Protein AF-A0A914WGK7-F1 (afdb_monomer_lite)

pLDDT: mean 74.09, std 22.01, range [23.06, 94.81]

Secondary structure (DSSP, 8-state):
--SS-S-TTS------S-S--------S-HHHHHHHHHTTS-------BGGGTBSHHHHHHHHHHHSPPGGG---TTGGGTTTS-EEEEEEEEEETTEEEEEEEEE---

Foldseek 3Di:
DDPPPPDPPQDDDDDDDDDDDPPQDDDPDLQVLQVCLLVVVDHDDFDADVVVPGRPVVVVVNCVSHPDDLVSDDDPVVVVQPQHWDKDFDDWDDDPVDIDTDIGTDDDD

InterPro domains:
  IPR027417 P-loop containing nucleoside triphosphate hydrolase [G3DSA:3.40.50.300] (28-66)
  IPR027417 P-loop containing nucleoside triphosphate hydrolase [G3DSA:3.40.50.300] (67-96)
  IPR027417 P-loop containing nucleoside triphosphate hydrolase [SSF52540] (30-69)

Organism: NCBI:txid2011161

Sequence (109 aa):
MNITDFYLTDFTDFTATTLNVTITFHFTSDRLLRRTTLAQMGMPVCCGTALRNCGVRTVMDRVLDCLPNPSERHHPLVDFYEKLLCALVFKTSHSKRRAAADVRTYLQE

Radius of gyration: 20.25 Å; chains: 1; bounding box: 54×33×49 Å

Structure (mmCIF, N/CA/C/O backbone):
data_AF-A0A914WGK7-F1
#
_entry.id   AF-A0A914WGK7-F1
#
loop_
_atom_site.group_PDB
_atom_site.id
_atom_site.type_symbol
_atom_site.label_atom_id
_atom_site.label_alt_id
_atom_site.label_comp_id
_atom_site.label_asym_id
_atom_site.label_entity_id
_atom_site.label_seq_id
_atom_site.pdbx_PDB_ins_code
_atom_site.Cartn_x
_atom_site.Cartn_y
_atom_site.Cartn_z
_atom_site.occupancy
_atom_site.B_iso_or_equiv
_atom_site.auth_seq_id
_atom_site.auth_comp_id
_atom_site.auth_asym_id
_atom_site.auth_atom_id
_atom_site.pdbx_PDB_model_num
ATOM 1 N N . MET A 1 1 ? 22.273 1.515 27.889 1.00 34.66 1 MET A N 1
ATOM 2 C CA . MET A 1 1 ? 21.499 1.890 26.687 1.00 34.66 1 MET A CA 1
ATOM 3 C C . MET A 1 1 ? 22.432 2.710 25.809 1.00 34.66 1 MET A C 1
ATOM 5 O O . MET A 1 1 ? 22.541 3.910 25.999 1.00 34.66 1 MET A O 1
ATOM 9 N N . ASN A 1 2 ? 23.219 2.021 24.976 1.00 23.06 2 ASN A N 1
ATOM 10 C CA . ASN A 1 2 ? 24.249 2.624 24.128 1.00 23.06 2 ASN A CA 1
ATOM 11 C C . ASN A 1 2 ? 23.628 3.015 22.787 1.00 23.06 2 ASN A C 1
ATOM 13 O O . ASN A 1 2 ? 23.114 2.163 22.069 1.00 23.06 2 ASN A O 1
ATOM 17 N N . ILE A 1 3 ? 23.670 4.309 22.482 1.00 33.91 3 ILE A N 1
ATOM 18 C CA . ILE A 1 3 ? 23.197 4.909 21.225 1.00 33.91 3 ILE A CA 1
ATOM 19 C C . ILE A 1 3 ? 24.311 4.908 20.153 1.00 33.91 3 ILE A C 1
ATOM 21 O O . ILE A 1 3 ? 24.088 5.314 19.021 1.00 33.91 3 ILE A O 1
ATOM 25 N N . THR A 1 4 ? 25.501 4.384 20.457 1.00 32.22 4 THR A N 1
ATOM 26 C CA . THR A 1 4 ? 26.694 4.513 19.601 1.00 32.22 4 THR A CA 1
ATOM 27 C C . THR A 1 4 ? 27.016 3.316 18.698 1.00 32.22 4 THR A C 1
ATOM 29 O O . THR A 1 4 ? 27.961 3.419 17.927 1.00 32.22 4 THR A O 1
ATOM 32 N N . ASP A 1 5 ? 26.231 2.229 18.706 1.00 28.19 5 ASP A N 1
ATOM 33 C CA . ASP A 1 5 ? 26.524 1.031 17.884 1.00 28.19 5 ASP A CA 1
ATOM 34 C C . ASP A 1 5 ? 25.630 0.866 16.637 1.00 28.19 5 ASP A C 1
ATOM 36 O O . ASP A 1 5 ? 25.792 -0.080 15.865 1.00 28.19 5 ASP A O 1
ATOM 40 N N . PHE A 1 6 ? 24.715 1.803 16.369 1.00 35.88 6 PHE A N 1
ATOM 41 C CA . PHE A 1 6 ? 24.020 1.874 15.078 1.00 35.88 6 PHE A CA 1
ATOM 42 C C . PHE A 1 6 ? 24.803 2.769 14.113 1.00 35.88 6 PHE A C 1
ATOM 44 O O . PHE A 1 6 ? 24.427 3.906 13.862 1.00 35.88 6 PHE A O 1
ATOM 51 N N . TYR A 1 7 ? 25.924 2.233 13.626 1.00 32.00 7 TYR A N 1
ATOM 52 C CA . TYR A 1 7 ? 26.598 2.593 12.375 1.00 32.00 7 TYR A CA 1
ATOM 53 C C . TYR A 1 7 ? 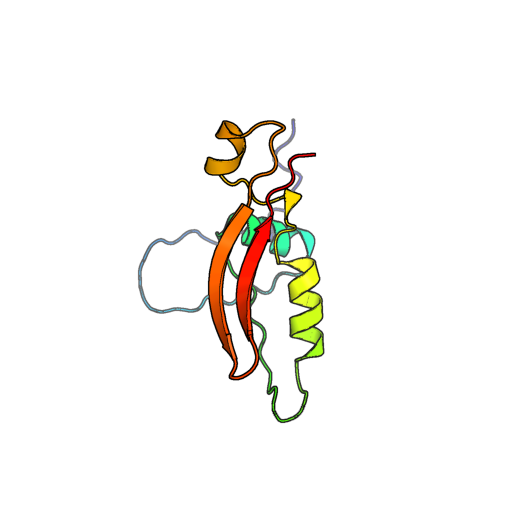26.508 4.065 11.949 1.00 32.00 7 TYR A C 1
ATOM 55 O O . TYR A 1 7 ? 25.673 4.496 11.155 1.00 32.00 7 TYR A O 1
ATOM 63 N N . LEU A 1 8 ? 27.513 4.791 12.420 1.00 28.77 8 LEU A N 1
ATOM 64 C CA . LEU A 1 8 ? 27.966 6.112 12.011 1.00 28.77 8 LEU A CA 1
ATOM 65 C C . LEU A 1 8 ? 28.503 6.132 10.554 1.00 28.77 8 LEU A C 1
ATOM 67 O O . LEU A 1 8 ? 29.629 6.551 10.313 1.00 28.77 8 LEU A O 1
ATOM 71 N N . THR A 1 9 ? 27.726 5.640 9.582 1.00 35.81 9 THR A N 1
ATOM 72 C CA . THR A 1 9 ? 28.040 5.742 8.133 1.00 35.81 9 THR A CA 1
ATOM 73 C C . THR A 1 9 ? 26.854 6.147 7.246 1.00 35.81 9 THR A C 1
ATOM 75 O O . THR A 1 9 ? 27.086 6.516 6.102 1.00 35.81 9 THR A O 1
ATOM 78 N N . ASP A 1 10 ? 25.620 6.196 7.767 1.00 34.94 10 ASP A N 1
ATOM 79 C CA . ASP A 1 10 ? 24.405 6.452 6.963 1.00 34.94 10 ASP A CA 1
ATOM 80 C C . ASP A 1 10 ? 23.744 7.828 7.205 1.00 34.94 10 ASP A C 1
ATOM 82 O O . ASP A 1 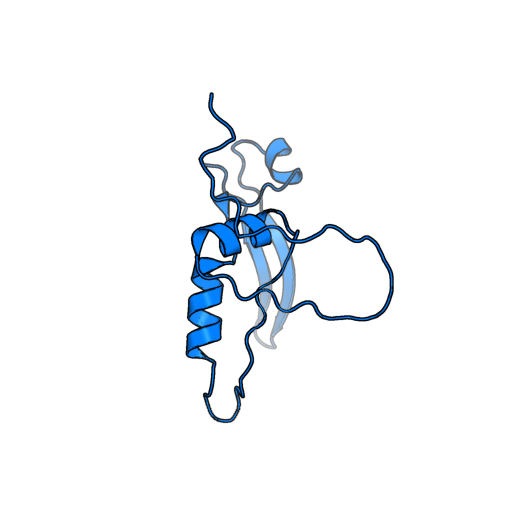10 ? 22.572 8.032 6.889 1.00 34.94 10 ASP A O 1
ATOM 86 N N . PHE A 1 11 ? 24.473 8.803 7.753 1.00 37.50 11 PHE A N 1
ATOM 87 C CA . PHE A 1 11 ? 23.970 10.171 7.922 1.00 37.50 11 PHE A CA 1
ATOM 88 C C . PHE A 1 11 ? 25.018 11.190 7.471 1.00 37.50 11 PHE A C 1
ATOM 90 O O . PHE A 1 11 ? 25.919 11.547 8.225 1.00 37.50 11 PHE A O 1
ATOM 97 N N . THR A 1 12 ? 24.867 11.695 6.248 1.00 30.98 12 THR A N 1
ATOM 98 C CA . THR A 1 12 ? 25.306 13.052 5.912 1.00 30.98 12 THR A CA 1
ATOM 99 C C . THR A 1 12 ? 24.069 13.872 5.572 1.00 30.98 12 THR A C 1
ATOM 101 O O . THR A 1 12 ? 23.495 13.755 4.491 1.00 30.98 12 THR A O 1
ATOM 104 N N . ASP A 1 13 ? 23.697 14.663 6.573 1.00 28.52 13 ASP A N 1
ATOM 105 C CA . ASP A 1 13 ? 23.085 15.984 6.506 1.00 28.52 13 ASP A CA 1
ATOM 106 C C . ASP A 1 13 ? 21.601 16.130 6.146 1.00 28.52 13 ASP A C 1
ATOM 108 O O . ASP A 1 13 ? 21.152 16.170 5.003 1.00 28.52 13 ASP A O 1
ATOM 112 N N . PHE A 1 14 ? 20.852 16.376 7.223 1.00 43.12 14 PHE A N 1
ATOM 113 C CA . PHE A 1 14 ? 19.866 17.447 7.319 1.00 43.12 14 PHE A CA 1
ATOM 114 C C . PHE A 1 14 ? 20.159 18.615 6.362 1.00 43.12 14 PHE A C 1
ATOM 116 O O . PHE A 1 14 ? 21.149 19.309 6.552 1.00 43.12 14 PHE A O 1
ATOM 123 N N . THR A 1 15 ? 19.248 18.924 5.437 1.00 29.70 15 THR A N 1
ATOM 124 C CA . THR A 1 15 ? 18.950 20.324 5.096 1.00 29.70 15 THR A CA 1
ATOM 125 C C . THR A 1 15 ? 17.487 20.484 4.703 1.00 29.70 15 THR A C 1
ATOM 127 O O . THR A 1 15 ? 16.955 19.829 3.809 1.00 29.70 15 THR A O 1
ATOM 130 N N . ALA A 1 16 ? 16.828 21.385 5.420 1.00 35.12 16 ALA A N 1
ATOM 131 C CA . ALA A 1 16 ? 15.574 21.979 5.015 1.00 35.12 16 ALA A CA 1
ATOM 132 C C . ALA A 1 16 ? 15.745 22.741 3.687 1.00 35.12 16 ALA A C 1
ATOM 134 O O . ALA A 1 16 ? 16.741 23.430 3.490 1.00 35.12 16 ALA A O 1
ATOM 135 N N . THR A 1 17 ? 14.733 22.640 2.818 1.00 44.41 17 THR A N 1
ATOM 136 C CA . THR A 1 17 ? 14.352 23.613 1.774 1.00 44.41 17 THR A CA 1
ATOM 137 C C . THR A 1 17 ? 15.477 24.464 1.176 1.00 44.41 17 THR A C 1
ATOM 139 O O . THR A 1 17 ? 15.675 25.605 1.586 1.00 44.41 17 THR A O 1
ATOM 142 N N . THR A 1 18 ? 16.135 23.987 0.118 1.00 36.44 18 THR A N 1
ATOM 143 C CA . THR A 1 18 ? 16.585 24.853 -0.988 1.00 36.44 18 THR A CA 1
ATOM 144 C C . THR A 1 18 ? 16.932 24.013 -2.216 1.00 36.44 18 THR A C 1
ATOM 146 O O . THR A 1 18 ? 17.755 23.112 -2.139 1.00 36.44 18 THR A O 1
ATOM 149 N N . LEU A 1 19 ? 16.322 24.364 -3.353 1.00 36.53 19 LEU A N 1
ATOM 150 C CA . LEU A 1 19 ? 16.528 23.801 -4.693 1.00 36.53 19 LEU A CA 1
ATOM 151 C C . LEU A 1 19 ? 16.066 22.352 -4.902 1.00 36.53 19 LEU A C 1
ATOM 153 O O . LEU A 1 19 ? 16.276 21.455 -4.100 1.00 36.53 19 LEU A O 1
ATOM 157 N N . ASN A 1 20 ? 15.415 22.148 -6.043 1.00 38.94 20 ASN A N 1
ATOM 158 C CA . ASN A 1 20 ? 14.816 20.905 -6.514 1.00 38.94 20 ASN A CA 1
ATOM 159 C C . ASN A 1 20 ? 15.891 19.840 -6.802 1.00 38.94 20 ASN A C 1
ATOM 161 O O . ASN A 1 20 ? 16.178 19.535 -7.957 1.00 38.94 20 ASN A O 1
ATOM 165 N N . VAL A 1 21 ? 16.515 19.304 -5.758 1.00 39.66 21 VAL A N 1
ATOM 166 C CA . VAL A 1 21 ? 17.523 18.251 -5.838 1.00 39.66 21 VAL A CA 1
ATOM 167 C C . VAL A 1 21 ? 16.888 16.970 -5.319 1.00 39.66 21 VAL A C 1
ATOM 169 O O . VAL A 1 21 ? 16.612 16.822 -4.132 1.00 39.66 21 VAL A O 1
ATOM 172 N N . THR A 1 22 ? 16.625 16.025 -6.219 1.00 39.25 22 THR A N 1
ATOM 173 C CA . THR A 1 22 ? 16.261 14.658 -5.841 1.00 39.25 22 THR A CA 1
ATOM 174 C C . THR A 1 22 ? 17.512 13.971 -5.295 1.00 39.25 22 THR A C 1
ATOM 176 O O . THR A 1 22 ? 18.307 13.424 -6.059 1.00 39.25 22 THR A O 1
ATOM 179 N N . ILE A 1 23 ? 17.731 14.028 -3.979 1.00 48.81 23 ILE A N 1
ATOM 180 C CA . ILE A 1 23 ? 18.833 13.298 -3.345 1.00 48.81 23 ILE A CA 1
ATOM 181 C C . ILE A 1 23 ? 18.494 11.806 -3.408 1.00 48.81 23 ILE A C 1
ATOM 183 O O . ILE A 1 23 ? 17.558 11.329 -2.767 1.00 48.81 23 ILE A O 1
ATOM 187 N N . THR A 1 24 ? 19.227 11.074 -4.245 1.00 47.22 24 THR A N 1
ATOM 188 C CA . THR A 1 24 ? 19.069 9.626 -4.401 1.00 47.22 24 THR A CA 1
ATOM 189 C C . THR A 1 24 ? 19.947 8.939 -3.364 1.00 47.22 24 THR A C 1
ATOM 191 O O . THR A 1 24 ? 21.150 8.797 -3.560 1.00 47.22 24 THR A O 1
ATOM 194 N N . PHE A 1 25 ? 19.356 8.532 -2.243 1.00 53.62 25 PHE A N 1
ATOM 195 C CA . PHE A 1 25 ? 20.051 7.725 -1.244 1.00 53.62 25 PHE A CA 1
ATOM 196 C C . PHE A 1 25 ? 20.061 6.261 -1.690 1.00 53.62 25 PHE A C 1
ATOM 198 O O . PHE A 1 25 ? 19.008 5.631 -1.822 1.00 53.62 25 PHE A O 1
ATOM 205 N N . HIS A 1 26 ? 21.251 5.711 -1.929 1.00 54.94 26 HIS A N 1
ATOM 206 C CA . HIS A 1 26 ? 21.418 4.285 -2.175 1.00 54.94 26 HIS A CA 1
ATOM 207 C C . HIS A 1 26 ? 21.449 3.549 -0.832 1.00 54.94 26 HIS A C 1
ATOM 209 O O . HIS A 1 26 ? 22.491 3.447 -0.191 1.00 54.94 26 HIS A O 1
ATOM 215 N N . PHE A 1 27 ? 20.294 3.058 -0.391 1.00 58.75 27 PHE A N 1
ATOM 216 C CA . PHE A 1 27 ? 20.204 2.256 0.824 1.00 58.75 27 PHE A CA 1
ATOM 217 C C . PHE A 1 27 ? 20.677 0.826 0.570 1.00 58.75 27 PHE A C 1
ATOM 219 O O . PHE A 1 27 ? 20.148 0.128 -0.291 1.00 58.75 27 PHE A O 1
ATOM 226 N N . THR A 1 28 ? 21.635 0.373 1.372 1.00 58.06 28 THR A N 1
ATOM 227 C CA . THR A 1 28 ? 22.182 -0.991 1.310 1.00 58.06 28 THR A CA 1
ATOM 228 C C . THR A 1 28 ? 21.361 -1.999 2.123 1.00 58.06 28 THR A C 1
ATOM 230 O O . THR A 1 28 ? 21.553 -3.200 1.966 1.00 58.06 28 THR A O 1
ATOM 233 N N . SER A 1 29 ? 20.462 -1.539 3.007 1.00 76.69 29 SER A N 1
ATOM 234 C CA . SER A 1 29 ? 19.678 -2.402 3.900 1.00 76.69 29 SER A CA 1
ATOM 235 C C . SER A 1 29 ? 18.164 -2.188 3.771 1.00 76.69 29 SER A C 1
ATOM 237 O O . SER A 1 29 ? 17.639 -1.092 3.985 1.00 76.69 29 SER A O 1
ATOM 239 N N . ASP A 1 30 ? 17.432 -3.270 3.489 1.00 81.19 30 ASP A N 1
ATOM 240 C CA . ASP A 1 30 ? 15.976 -3.223 3.271 1.00 81.19 30 ASP A CA 1
ATOM 241 C C . ASP A 1 30 ? 15.202 -2.821 4.538 1.00 81.19 30 ASP A C 1
ATOM 243 O O . ASP A 1 30 ? 14.184 -2.131 4.479 1.00 81.19 30 ASP A O 1
ATOM 247 N N . ARG A 1 31 ? 15.728 -3.167 5.721 1.00 83.38 31 ARG A N 1
ATOM 248 C CA . ARG A 1 31 ? 15.119 -2.804 7.010 1.00 83.38 31 ARG A CA 1
ATOM 249 C C . ARG A 1 31 ? 15.137 -1.296 7.263 1.00 83.38 31 ARG A C 1
ATOM 251 O O . ARG A 1 31 ? 14.176 -0.769 7.824 1.00 83.38 31 ARG A O 1
ATOM 258 N N . LEU A 1 32 ? 16.220 -0.610 6.895 1.00 82.50 32 LEU A N 1
ATOM 259 C CA . LEU A 1 32 ? 16.317 0.840 7.055 1.00 82.50 32 LEU A CA 1
ATOM 260 C C . LEU A 1 32 ? 15.372 1.537 6.078 1.00 82.50 32 LEU A C 1
ATOM 262 O O . LEU A 1 32 ? 14.595 2.393 6.492 1.00 82.50 32 LEU A O 1
ATOM 266 N N . LEU A 1 33 ? 15.344 1.076 4.826 1.00 83.00 33 LEU A N 1
ATOM 267 C CA . LEU A 1 33 ? 14.431 1.583 3.808 1.00 83.00 33 LEU A CA 1
ATOM 268 C C . LEU A 1 33 ? 12.960 1.462 4.236 1.00 83.00 33 LEU A C 1
ATOM 270 O O . LEU A 1 33 ? 12.208 2.436 4.143 1.00 83.00 33 LEU A O 1
ATOM 274 N N . ARG A 1 34 ? 12.559 0.305 4.777 1.00 88.81 34 ARG A N 1
ATOM 275 C CA . ARG A 1 34 ? 11.211 0.099 5.324 1.00 88.81 34 ARG A CA 1
ATOM 276 C C . ARG A 1 34 ? 10.905 1.077 6.454 1.00 88.81 34 ARG A C 1
ATOM 278 O O . ARG A 1 34 ? 9.865 1.723 6.424 1.00 88.81 34 ARG A O 1
ATOM 285 N N . ARG A 1 35 ? 11.806 1.232 7.432 1.00 88.12 35 ARG A N 1
ATOM 286 C CA . ARG A 1 35 ? 11.611 2.156 8.568 1.00 88.12 35 ARG A CA 1
ATOM 287 C C . ARG A 1 35 ? 11.456 3.604 8.109 1.00 88.12 35 ARG A C 1
ATOM 289 O O . ARG A 1 35 ? 10.535 4.277 8.561 1.00 88.12 35 ARG A O 1
ATOM 296 N N . THR A 1 36 ? 12.307 4.057 7.194 1.00 86.19 36 THR A N 1
ATOM 297 C CA . THR A 1 36 ? 12.246 5.408 6.620 1.00 86.19 36 THR A CA 1
ATOM 298 C C . THR A 1 36 ? 10.945 5.630 5.843 1.00 86.19 36 THR A C 1
ATOM 300 O O . THR A 1 36 ? 10.333 6.692 5.965 1.00 86.19 36 THR A O 1
ATOM 303 N N . THR A 1 37 ? 10.479 4.613 5.108 1.00 88.81 37 THR A N 1
ATOM 304 C CA . THR A 1 37 ? 9.213 4.663 4.356 1.00 88.81 37 THR A CA 1
ATOM 305 C C . THR A 1 37 ? 7.999 4.693 5.288 1.00 88.81 37 THR A C 1
ATOM 307 O O . THR A 1 37 ? 7.096 5.504 5.095 1.00 88.81 37 THR A O 1
ATOM 310 N N . LEU A 1 38 ? 7.987 3.863 6.338 1.00 88.81 38 LEU A N 1
ATOM 311 C CA . LEU A 1 38 ? 6.918 3.835 7.345 1.00 88.81 38 LEU A CA 1
ATOM 312 C C . LEU A 1 38 ? 6.829 5.145 8.133 1.00 88.81 38 LEU A C 1
ATOM 314 O O . LEU A 1 38 ? 5.733 5.606 8.433 1.00 88.81 38 LEU A O 1
ATOM 318 N N . ALA A 1 39 ? 7.973 5.766 8.424 1.00 88.94 39 ALA A N 1
ATOM 319 C CA . ALA A 1 39 ? 8.043 7.075 9.064 1.00 88.94 39 ALA A CA 1
ATOM 320 C C . ALA A 1 39 ? 7.711 8.241 8.110 1.00 88.94 39 ALA A C 1
ATOM 322 O O . ALA A 1 39 ? 7.719 9.393 8.535 1.00 88.94 39 ALA A O 1
ATOM 323 N N . GLN A 1 40 ? 7.444 7.954 6.828 1.00 85.75 40 GLN A N 1
ATOM 324 C CA . GLN A 1 40 ? 7.165 8.936 5.776 1.00 85.75 40 GLN A CA 1
ATOM 325 C C . GLN A 1 40 ? 8.283 9.984 5.594 1.00 85.75 40 GLN A C 1
ATOM 327 O O . GLN A 1 40 ? 8.024 11.103 5.160 1.00 85.75 40 G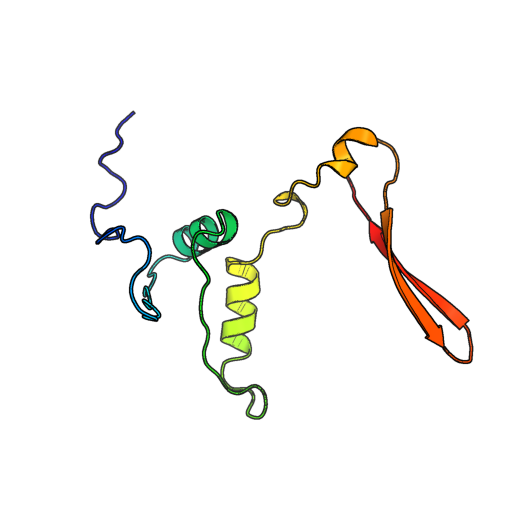LN A O 1
ATOM 332 N N . MET A 1 41 ? 9.532 9.622 5.905 1.00 83.38 41 MET A N 1
ATOM 333 C CA . MET A 1 41 ? 10.705 10.509 5.816 1.00 83.38 41 MET A CA 1
ATOM 334 C C . MET A 1 41 ? 11.460 10.381 4.484 1.00 83.38 41 MET A C 1
ATOM 336 O O . MET A 1 41 ? 12.351 11.172 4.193 1.00 83.38 41 MET A O 1
ATOM 340 N N . GLY A 1 42 ? 11.119 9.383 3.671 1.00 79.19 42 GLY A N 1
ATOM 341 C CA . GLY A 1 42 ? 11.721 9.135 2.365 1.00 79.19 42 GLY A CA 1
ATOM 342 C C . GLY A 1 42 ? 10.962 8.051 1.607 1.00 79.19 42 GLY A C 1
ATOM 343 O O . GLY A 1 42 ? 10.195 7.295 2.205 1.00 79.19 42 GLY A O 1
ATOM 344 N N . MET A 1 43 ? 11.159 7.981 0.289 1.00 79.56 43 MET A N 1
ATOM 345 C CA . MET A 1 43 ? 10.476 7.015 -0.575 1.00 79.56 43 MET A CA 1
ATOM 346 C C . MET A 1 43 ? 11.468 6.337 -1.529 1.00 79.56 43 MET A C 1
ATOM 348 O O . MET A 1 43 ? 12.213 7.042 -2.215 1.00 79.56 43 MET A O 1
ATOM 352 N N . PRO A 1 44 ? 11.484 4.992 -1.618 1.00 83.50 44 PRO A N 1
ATOM 353 C CA . PRO A 1 44 ? 12.283 4.294 -2.618 1.00 83.50 44 PRO A CA 1
ATOM 354 C C . PRO A 1 44 ? 11.829 4.659 -4.029 1.00 83.50 44 PRO A C 1
ATOM 356 O O . PRO A 1 44 ? 10.645 4.563 -4.356 1.00 83.50 44 PRO A O 1
ATOM 359 N N . VAL A 1 45 ? 12.785 5.008 -4.886 1.00 83.50 45 VAL A N 1
ATOM 360 C CA . VAL A 1 45 ? 12.541 5.245 -6.310 1.00 83.50 45 VAL A CA 1
ATOM 361 C C . VAL A 1 45 ? 13.034 4.037 -7.097 1.00 83.50 45 VAL A C 1
ATOM 363 O O . VAL A 1 45 ? 14.184 3.626 -6.975 1.00 83.50 45 VAL A O 1
ATOM 366 N N . CYS A 1 46 ? 12.153 3.463 -7.913 1.00 83.94 46 CYS A N 1
ATOM 367 C CA . CYS A 1 46 ? 12.483 2.406 -8.864 1.00 83.94 46 CYS A CA 1
ATOM 368 C C . CYS A 1 46 ? 12.323 2.943 -10.285 1.00 83.94 46 CYS A C 1
ATOM 370 O O . CYS A 1 46 ? 11.307 3.561 -10.601 1.00 83.94 46 CYS A O 1
ATOM 372 N N . CYS A 1 47 ? 13.294 2.664 -11.151 1.00 82.56 47 CYS A N 1
ATOM 373 C CA . CYS A 1 47 ? 13.254 3.049 -12.559 1.00 82.56 47 CYS A CA 1
ATOM 374 C C . CYS A 1 47 ? 13.044 1.809 -13.436 1.00 82.56 47 CYS A C 1
ATOM 376 O O . CYS A 1 47 ? 13.620 0.751 -13.184 1.00 82.56 47 CYS A O 1
ATOM 378 N N . GLY A 1 48 ? 12.229 1.930 -14.484 1.00 87.00 48 GLY A N 1
ATOM 379 C CA . GLY A 1 48 ? 11.931 0.825 -15.391 1.00 87.00 48 GLY A CA 1
ATOM 380 C C . GLY A 1 48 ? 10.954 1.214 -16.496 1.00 87.00 48 GLY A C 1
ATOM 381 O O . GLY A 1 48 ? 10.522 2.360 -16.596 1.00 87.00 48 GLY A O 1
ATOM 382 N N . THR A 1 49 ? 10.589 0.245 -17.332 1.00 88.69 49 THR A N 1
ATOM 383 C CA . THR A 1 49 ? 9.570 0.407 -18.374 1.00 88.69 49 THR A CA 1
ATOM 384 C C . THR A 1 49 ? 8.588 -0.755 -18.312 1.00 88.69 49 THR A C 1
ATOM 386 O O . THR A 1 49 ? 8.905 -1.892 -18.670 1.00 88.69 49 THR A O 1
ATOM 389 N N . ALA A 1 50 ? 7.365 -0.458 -17.868 1.00 92.50 50 ALA A N 1
ATOM 390 C CA . ALA A 1 50 ? 6.304 -1.454 -17.766 1.00 92.50 50 ALA A CA 1
ATOM 391 C C . ALA A 1 50 ? 5.959 -2.063 -19.136 1.00 92.50 50 ALA A C 1
ATOM 393 O O . ALA A 1 50 ? 5.721 -3.261 -19.229 1.00 92.50 50 ALA A O 1
ATOM 394 N N . LEU A 1 51 ? 6.027 -1.269 -20.214 1.00 94.81 51 LEU A N 1
ATOM 395 C CA . LEU A 1 51 ? 5.717 -1.724 -21.573 1.00 94.81 51 LEU A CA 1
ATOM 396 C C . LEU A 1 51 ? 6.648 -2.847 -22.058 1.00 94.81 51 LEU A C 1
ATOM 398 O O . LEU A 1 51 ? 6.211 -3.728 -22.791 1.00 94.81 51 LEU A O 1
ATOM 402 N N . ARG A 1 52 ? 7.927 -2.826 -21.656 1.00 93.62 52 ARG A N 1
ATOM 403 C CA . ARG A 1 52 ? 8.907 -3.869 -22.016 1.00 93.62 52 ARG A CA 1
ATOM 404 C C . ARG A 1 52 ? 9.132 -4.887 -20.894 1.00 93.62 52 ARG A C 1
ATOM 406 O O . ARG A 1 52 ? 10.087 -5.652 -20.964 1.00 93.62 52 ARG A O 1
ATOM 413 N N . ASN A 1 53 ? 8.286 -4.891 -19.859 1.00 90.75 53 ASN A N 1
ATOM 414 C CA . ASN A 1 53 ? 8.441 -5.717 -18.656 1.00 90.75 53 ASN A CA 1
ATOM 415 C C . ASN A 1 53 ? 9.792 -5.528 -17.928 1.00 90.75 53 ASN A C 1
ATOM 417 O O . ASN A 1 53 ? 10.242 -6.416 -17.204 1.00 90.75 53 ASN A O 1
ATOM 421 N N . CYS A 1 54 ? 10.448 -4.373 -18.079 1.00 90.06 54 CYS A N 1
ATOM 422 C CA . CYS A 1 54 ? 11.710 -4.080 -17.397 1.00 90.06 54 CYS A CA 1
ATOM 423 C C . CYS A 1 54 ? 11.440 -3.362 -16.070 1.00 90.06 54 CYS A C 1
ATOM 425 O O . CYS A 1 54 ? 10.757 -2.339 -16.047 1.00 90.06 54 CYS A O 1
ATOM 427 N N . GLY A 1 55 ? 11.999 -3.868 -14.969 1.00 84.00 55 GLY A N 1
ATOM 428 C CA . GLY A 1 55 ? 11.871 -3.256 -13.638 1.00 84.00 55 GLY A CA 1
ATOM 429 C C . GLY A 1 55 ? 10.563 -3.570 -12.900 1.00 84.00 55 GLY A C 1
ATOM 430 O O . GLY A 1 55 ? 10.434 -3.212 -11.735 1.00 84.00 55 GLY A O 1
ATOM 431 N N . VAL A 1 56 ? 9.620 -4.294 -13.519 1.00 92.62 56 VAL A N 1
ATOM 432 C CA . VAL A 1 56 ? 8.355 -4.697 -12.869 1.00 92.62 56 VAL A CA 1
ATOM 433 C C . VAL A 1 56 ? 8.621 -5.558 -11.634 1.00 92.62 56 VAL A C 1
ATOM 435 O O . VAL A 1 56 ? 8.056 -5.296 -10.580 1.00 92.62 56 VAL A O 1
ATOM 438 N N . ARG A 1 57 ? 9.526 -6.544 -11.735 1.00 90.81 57 ARG A N 1
ATOM 439 C CA . ARG A 1 57 ? 9.910 -7.387 -10.590 1.00 90.81 57 ARG A CA 1
ATOM 440 C C . ARG A 1 57 ? 10.492 -6.553 -9.450 1.00 90.81 57 ARG A C 1
ATOM 442 O O . ARG A 1 57 ? 10.025 -6.670 -8.331 1.00 90.81 57 ARG A O 1
ATOM 449 N N . THR A 1 58 ? 11.422 -5.652 -9.763 1.00 88.69 58 THR A N 1
ATOM 450 C CA . THR A 1 58 ? 12.031 -4.752 -8.778 1.00 88.69 58 THR A CA 1
ATOM 451 C C . THR A 1 58 ? 10.982 -3.911 -8.052 1.00 88.69 58 THR A C 1
ATOM 453 O O . THR A 1 58 ? 11.047 -3.775 -6.836 1.00 88.69 58 THR A O 1
ATOM 456 N N . VAL A 1 59 ? 9.980 -3.393 -8.772 1.00 91.06 59 VAL A N 1
ATOM 457 C CA . VAL A 1 59 ? 8.858 -2.668 -8.155 1.00 91.06 59 VAL A CA 1
ATOM 458 C C . VAL A 1 59 ? 8.045 -3.584 -7.238 1.00 91.06 59 VAL A C 1
ATOM 460 O O . VAL A 1 59 ? 7.730 -3.184 -6.123 1.00 91.06 59 VAL A O 1
ATOM 463 N N . MET A 1 60 ? 7.726 -4.807 -7.668 1.00 93.50 60 MET A N 1
ATOM 464 C CA . MET A 1 60 ? 6.955 -5.758 -6.857 1.00 93.50 60 MET A CA 1
ATOM 465 C C . MET A 1 60 ? 7.692 -6.182 -5.582 1.00 93.50 60 MET A C 1
ATOM 467 O O . MET A 1 60 ? 7.073 -6.231 -4.521 1.00 93.50 60 MET A O 1
ATOM 471 N N . ASP A 1 61 ? 9.001 -6.418 -5.661 1.00 90.62 61 ASP A N 1
ATOM 472 C CA . ASP A 1 61 ? 9.822 -6.759 -4.496 1.00 90.62 61 ASP A CA 1
ATOM 473 C C . ASP A 1 61 ? 9.842 -5.584 -3.504 1.00 90.62 61 ASP A C 1
ATOM 475 O O . ASP A 1 61 ? 9.545 -5.743 -2.320 1.00 90.62 61 ASP A O 1
ATOM 479 N N . ARG A 1 62 ? 10.048 -4.356 -4.001 1.00 88.75 62 ARG A N 1
ATOM 480 C CA . ARG A 1 62 ? 10.017 -3.148 -3.160 1.00 88.75 62 ARG A CA 1
ATOM 481 C C . ARG A 1 62 ? 8.644 -2.876 -2.555 1.00 88.75 62 ARG A C 1
ATOM 483 O O . ARG A 1 62 ? 8.581 -2.291 -1.477 1.00 88.75 62 ARG A O 1
ATOM 490 N N . VAL A 1 63 ? 7.553 -3.289 -3.202 1.00 91.06 63 VAL A N 1
ATOM 491 C CA . VAL A 1 63 ? 6.210 -3.193 -2.616 1.00 91.06 63 VAL A CA 1
ATOM 492 C C . VAL A 1 63 ? 6.118 -4.035 -1.348 1.00 91.06 63 VAL A C 1
ATOM 494 O O . VAL A 1 63 ? 5.629 -3.534 -0.340 1.00 91.06 63 VAL A O 1
ATOM 497 N N . LEU A 1 64 ? 6.627 -5.266 -1.362 1.00 89.81 64 LEU A N 1
ATOM 498 C CA . LEU A 1 64 ? 6.639 -6.119 -0.170 1.00 89.81 64 LEU A CA 1
ATOM 499 C C . LEU A 1 64 ? 7.525 -5.524 0.932 1.00 89.81 64 LEU A C 1
ATOM 501 O O . LEU A 1 64 ? 7.116 -5.459 2.092 1.00 89.81 64 LEU A O 1
ATOM 505 N N . ASP A 1 65 ? 8.700 -5.022 0.557 1.00 88.00 65 ASP A N 1
ATOM 506 C CA . ASP A 1 65 ? 9.674 -4.511 1.521 1.00 88.00 65 ASP A CA 1
ATOM 507 C C . ASP A 1 65 ? 9.248 -3.177 2.144 1.00 88.00 65 ASP A C 1
ATOM 509 O O . ASP A 1 65 ? 9.469 -2.947 3.334 1.00 88.00 65 ASP A O 1
ATOM 513 N N . CYS A 1 66 ? 8.624 -2.289 1.368 1.00 87.94 66 CYS A N 1
ATOM 514 C CA . CYS A 1 66 ? 8.461 -0.884 1.747 1.00 87.94 66 CYS A CA 1
ATOM 515 C C . CYS A 1 66 ? 7.018 -0.483 2.068 1.00 87.94 66 CYS A C 1
ATOM 517 O O . CYS A 1 66 ? 6.831 0.491 2.799 1.00 87.94 66 CYS A O 1
ATOM 519 N N . LEU A 1 67 ? 5.991 -1.177 1.549 1.00 91.69 67 LEU A N 1
ATOM 520 C CA . LEU A 1 67 ? 4.611 -0.805 1.874 1.00 91.69 67 LEU A CA 1
ATOM 521 C C . LEU A 1 67 ? 4.212 -1.300 3.276 1.00 91.69 67 LEU A C 1
ATOM 523 O O . LEU A 1 67 ? 4.575 -2.411 3.676 1.00 91.69 67 LEU A O 1
ATOM 527 N N . PRO A 1 68 ? 3.418 -0.496 4.012 1.00 92.06 68 PRO A N 1
ATOM 528 C CA . PRO A 1 68 ? 2.919 -0.897 5.315 1.00 92.06 68 PRO A CA 1
ATOM 529 C C . PRO A 1 68 ? 1.896 -2.017 5.189 1.00 92.06 68 PRO A C 1
ATOM 531 O O . PRO A 1 68 ? 0.987 -1.936 4.350 1.00 92.06 68 PRO A O 1
ATOM 534 N N . ASN A 1 69 ? 1.978 -2.975 6.105 1.00 90.88 69 ASN A N 1
ATOM 535 C CA . ASN A 1 69 ? 0.914 -3.952 6.309 1.00 90.88 69 ASN A CA 1
ATOM 536 C C . ASN A 1 69 ? -0.347 -3.266 6.869 1.00 90.88 69 ASN A C 1
ATOM 538 O O . ASN A 1 69 ? -0.239 -2.216 7.509 1.00 90.88 69 ASN A O 1
ATOM 542 N N . PRO A 1 70 ? -1.552 -3.835 6.677 1.00 88.88 70 PRO A N 1
ATOM 543 C CA . PRO A 1 70 ? -2.778 -3.279 7.250 1.00 88.88 70 PRO A CA 1
ATOM 544 C C . PRO A 1 70 ? -2.692 -3.060 8.766 1.00 88.88 70 PRO A C 1
ATOM 546 O O . PRO A 1 70 ? -3.111 -2.008 9.234 1.00 88.88 70 PRO A O 1
ATOM 549 N N . SER A 1 71 ? -2.067 -3.988 9.501 1.00 86.00 71 SER A N 1
ATOM 550 C CA . SER A 1 71 ? -1.873 -3.910 10.957 1.00 86.00 71 SER A CA 1
ATOM 551 C C . SER A 1 71 ? -0.876 -2.832 11.395 1.00 86.00 71 SER A C 1
ATOM 553 O O . SER A 1 71 ? -0.881 -2.411 12.544 1.00 86.00 71 SER A O 1
ATOM 555 N N . GLU A 1 72 ? -0.012 -2.364 10.491 1.00 87.50 72 GLU A N 1
ATOM 556 C CA . GLU A 1 72 ? 0.954 -1.294 10.772 1.00 87.50 72 GLU A CA 1
ATOM 557 C C . GLU A 1 72 ? 0.346 0.103 10.560 1.00 87.50 72 GLU A C 1
ATOM 559 O O . GLU A 1 72 ? 0.977 1.106 10.892 1.00 87.50 72 GLU A O 1
ATOM 564 N N . ARG A 1 73 ? -0.868 0.198 9.995 1.00 85.06 73 ARG A N 1
ATOM 565 C CA . ARG A 1 73 ? -1.565 1.474 9.796 1.00 85.06 73 ARG A CA 1
ATOM 566 C C . ARG A 1 73 ? -2.642 1.670 10.845 1.00 85.06 73 ARG A C 1
ATOM 568 O O . ARG A 1 73 ? -3.660 0.986 10.840 1.00 85.06 73 ARG A O 1
ATOM 575 N N . HIS A 1 74 ? -2.462 2.697 11.664 1.00 82.50 74 HIS A N 1
ATOM 576 C CA . HIS A 1 74 ? -3.484 3.122 12.605 1.00 82.50 74 HIS A CA 1
ATOM 577 C C . HIS A 1 74 ?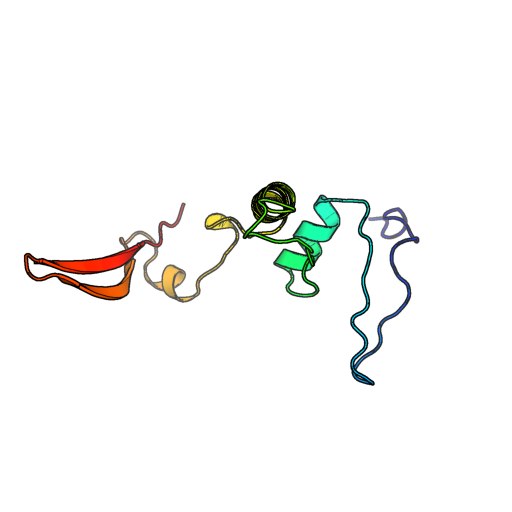 -4.513 4.036 11.928 1.00 82.50 74 HIS A C 1
ATOM 579 O O . HIS A 1 74 ? -4.152 5.004 11.254 1.00 82.50 74 HIS A O 1
ATOM 585 N N . HIS A 1 75 ? -5.799 3.743 12.108 1.00 83.12 75 HIS A N 1
ATOM 586 C CA . HIS A 1 75 ? -6.897 4.570 11.616 1.00 83.12 75 HIS A CA 1
ATOM 587 C C . HIS A 1 75 ? -7.702 5.089 12.817 1.00 83.12 75 HIS A C 1
ATOM 589 O O . HIS A 1 75 ? -8.393 4.288 13.435 1.00 83.12 75 HIS A O 1
ATOM 595 N N . PRO A 1 76 ? -7.691 6.408 13.112 1.00 81.12 76 PRO A N 1
ATOM 596 C CA . PRO A 1 76 ? -8.327 6.967 14.316 1.00 81.12 76 PRO A CA 1
ATOM 597 C C . PRO A 1 76 ? -9.821 6.659 14.448 1.00 81.12 76 PRO A C 1
ATOM 599 O O . PRO A 1 76 ? -10.380 6.685 15.533 1.00 81.12 76 PRO A O 1
ATOM 602 N N . LEU A 1 77 ? -10.491 6.397 13.322 1.00 78.44 77 LEU A N 1
ATOM 603 C CA . LEU A 1 77 ? -11.909 6.054 13.313 1.00 78.44 77 LEU A CA 1
ATOM 604 C C . LEU A 1 77 ? -12.181 4.663 13.891 1.00 78.44 77 LEU A C 1
ATOM 606 O O . LEU A 1 77 ? -13.279 4.437 14.375 1.00 78.44 77 LEU A O 1
ATOM 610 N N . VAL A 1 78 ? -11.217 3.743 13.831 1.00 81.38 78 VAL A N 1
ATOM 611 C CA . VAL A 1 78 ? -11.395 2.351 14.271 1.00 81.38 78 VAL A CA 1
ATOM 612 C C . VAL A 1 78 ? -11.509 2.276 15.793 1.00 81.38 78 VAL A C 1
ATOM 614 O O . VAL A 1 78 ? -12.350 1.535 16.291 1.00 81.38 78 VAL A O 1
ATOM 617 N N . ASP A 1 79 ? -10.787 3.141 16.513 1.00 82.19 79 ASP A N 1
ATOM 618 C CA . ASP A 1 79 ? -10.808 3.214 17.980 1.00 82.19 79 ASP A CA 1
ATOM 619 C C . ASP A 1 79 ? -12.214 3.442 18.553 1.00 82.19 79 ASP A C 1
ATOM 621 O O . ASP A 1 79 ? -12.530 2.956 19.634 1.00 82.19 79 ASP A O 1
ATOM 625 N N . PHE A 1 80 ? -13.084 4.146 17.822 1.00 82.12 80 PHE A N 1
ATOM 626 C CA . PHE A 1 80 ? -14.459 4.419 18.254 1.00 82.12 80 PHE A CA 1
ATOM 627 C C . PHE A 1 80 ? -15.394 3.214 18.138 1.00 82.12 80 PHE A C 1
ATOM 629 O O . PHE A 1 80 ? -16.459 3.208 18.754 1.00 82.12 80 PHE A O 1
ATOM 636 N N . TYR A 1 81 ? -15.041 2.231 17.309 1.00 81.19 81 TYR A N 1
ATOM 637 C CA . TYR A 1 81 ? -15.897 1.085 17.018 1.00 81.19 81 TYR A CA 1
ATOM 638 C C . TYR A 1 81 ? -15.451 -0.189 17.739 1.00 81.19 81 TYR A C 1
ATOM 640 O O . TYR A 1 81 ? -16.184 -1.171 17.682 1.00 81.19 81 TYR A O 1
ATOM 648 N N . GLU A 1 82 ? -14.330 -0.159 18.469 1.00 76.19 82 GLU A N 1
ATOM 649 C CA . GLU A 1 82 ? -13.800 -1.241 19.313 1.00 76.19 82 GLU A CA 1
ATOM 650 C C . GLU A 1 82 ? -13.962 -2.644 18.687 1.00 76.19 82 GLU A C 1
ATOM 652 O O . GLU A 1 82 ? -13.201 -3.046 17.814 1.00 76.19 82 GLU A O 1
ATOM 657 N N . LYS A 1 83 ? -14.967 -3.417 19.128 1.00 77.81 83 LYS A N 1
ATOM 658 C CA . LYS A 1 83 ? -15.227 -4.800 18.683 1.00 77.81 83 LYS A CA 1
ATOM 659 C C . LYS A 1 83 ? -16.340 -4.925 17.641 1.00 77.81 83 LYS A C 1
ATOM 661 O O . LYS A 1 83 ? -16.737 -6.037 17.291 1.00 77.81 83 LYS A O 1
ATOM 666 N N . LEU A 1 84 ? -16.901 -3.810 17.189 1.00 83.50 84 LEU A N 1
ATOM 667 C CA . LEU A 1 84 ? -17.936 -3.789 16.166 1.00 83.50 84 LEU A CA 1
ATOM 668 C C . LEU A 1 84 ? -17.304 -3.853 14.777 1.00 83.50 84 LEU A C 1
ATOM 670 O O . LEU A 1 84 ? -16.259 -3.264 14.510 1.00 83.50 84 LEU A O 1
ATOM 674 N N . LEU A 1 85 ? -17.985 -4.542 13.862 1.00 83.81 85 LEU A N 1
ATOM 675 C CA . LEU A 1 85 ? -17.606 -4.539 12.455 1.00 83.81 85 LEU A CA 1
ATOM 676 C C . LEU A 1 85 ? -17.701 -3.108 11.907 1.00 83.81 85 LEU A C 1
ATOM 678 O O . LEU A 1 85 ? -18.798 -2.566 11.770 1.00 83.81 85 LEU A O 1
ATOM 682 N N . CYS A 1 86 ? -16.557 -2.525 11.556 1.00 87.19 86 CYS A N 1
ATOM 683 C CA . CYS A 1 86 ? -16.470 -1.215 10.924 1.00 87.19 86 CYS A CA 1
ATOM 684 C C . CYS A 1 86 ? -15.964 -1.352 9.484 1.00 87.19 86 CYS A C 1
ATOM 686 O O . CYS A 1 86 ? -15.009 -2.079 9.199 1.00 87.19 86 CYS A O 1
ATOM 688 N N . ALA A 1 87 ? -16.614 -0.661 8.547 1.00 89.62 87 ALA A N 1
ATOM 689 C CA . ALA A 1 87 ? -16.242 -0.700 7.141 1.00 89.62 87 ALA A CA 1
ATOM 690 C C . ALA A 1 87 ? -16.560 0.626 6.439 1.00 89.62 87 ALA A C 1
ATOM 692 O O . ALA A 1 87 ? -17.585 1.254 6.702 1.00 89.62 87 ALA A O 1
ATOM 693 N N . LEU A 1 88 ? -15.685 1.039 5.523 1.00 90.00 88 LEU A N 1
ATOM 694 C CA . LEU A 1 88 ? -15.822 2.255 4.729 1.00 90.00 88 LEU A CA 1
ATOM 695 C C . LEU A 1 88 ? -16.078 1.904 3.266 1.00 90.00 88 LEU A C 1
ATOM 697 O O . LEU A 1 88 ? -1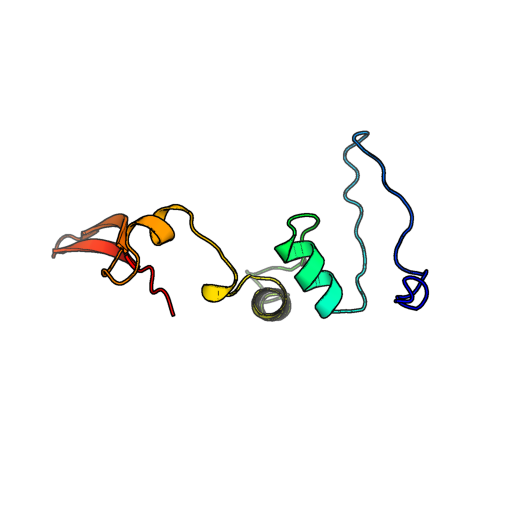5.239 1.293 2.602 1.00 90.00 88 LEU A O 1
ATOM 701 N N . VAL A 1 89 ? -17.219 2.341 2.744 1.00 94.25 89 VAL A N 1
ATOM 702 C CA . VAL A 1 89 ? -17.494 2.315 1.305 1.00 94.25 89 VAL A CA 1
ATOM 703 C C . VAL A 1 89 ? -16.749 3.476 0.652 1.00 94.25 89 VAL A C 1
ATOM 705 O O . VAL A 1 89 ? -16.967 4.624 1.030 1.00 94.25 89 VAL A O 1
ATOM 708 N N . PHE A 1 90 ? -15.881 3.201 -0.323 1.00 94.00 90 PHE A N 1
ATOM 709 C CA . PHE A 1 90 ? -15.070 4.248 -0.971 1.00 94.00 90 PHE A CA 1
ATOM 710 C C . PHE A 1 90 ? -15.345 4.408 -2.467 1.00 94.00 90 PHE A C 1
ATOM 712 O O . PHE A 1 90 ? -14.959 5.414 -3.061 1.00 94.00 90 PHE A O 1
ATOM 719 N N . LYS A 1 91 ? -16.006 3.434 -3.096 1.00 93.75 91 LYS A N 1
ATOM 720 C CA . LYS A 1 91 ? -16.356 3.501 -4.513 1.00 93.75 91 LYS A CA 1
ATOM 721 C C . LYS A 1 91 ? -17.662 2.774 -4.765 1.00 93.75 91 LYS A C 1
ATOM 723 O O . LYS A 1 91 ? -17.880 1.673 -4.273 1.00 93.75 91 LYS A O 1
ATOM 728 N N . THR A 1 92 ? -18.519 3.376 -5.574 1.00 93.31 92 THR A N 1
ATOM 729 C CA . THR A 1 92 ? -19.690 2.712 -6.136 1.00 93.31 92 THR A CA 1
ATOM 730 C C . THR A 1 92 ? -19.458 2.520 -7.626 1.00 93.31 92 THR A C 1
ATOM 732 O O . THR A 1 92 ? -18.931 3.388 -8.322 1.00 93.31 92 THR A O 1
ATOM 735 N N . SER A 1 93 ? -19.791 1.339 -8.126 1.00 90.94 93 SER A N 1
ATOM 736 C CA . SER A 1 93 ? -19.724 1.010 -9.540 1.00 90.94 93 SER A CA 1
ATOM 737 C C . SER A 1 93 ? -21.110 0.620 -10.018 1.00 90.94 93 SER A C 1
ATOM 739 O O . SER A 1 93 ? -21.806 -0.193 -9.410 1.00 90.94 93 SER A O 1
ATOM 741 N N . HIS A 1 94 ? -21.532 1.228 -11.119 1.00 91.88 94 HIS A N 1
ATOM 742 C CA . HIS A 1 94 ? -22.807 0.918 -11.735 1.00 91.88 94 HIS A CA 1
ATOM 743 C C . HIS A 1 94 ? -22.554 0.160 -13.034 1.00 91.88 94 HIS A C 1
ATOM 745 O O . HIS A 1 94 ? -22.192 0.744 -14.054 1.00 91.88 94 HIS A O 1
ATOM 751 N N . SER A 1 95 ? -22.723 -1.159 -13.002 1.00 86.50 95 SER A N 1
ATOM 752 C CA . SER A 1 95 ? -22.743 -1.966 -14.220 1.00 86.50 95 SER A CA 1
ATOM 753 C C . SER A 1 95 ? -24.176 -2.079 -14.741 1.00 86.50 95 SER A C 1
ATOM 755 O O . SER A 1 95 ? -25.132 -2.001 -13.973 1.00 86.50 95 SER A O 1
ATOM 757 N N . LYS A 1 96 ? -24.346 -2.342 -16.043 1.00 87.75 96 LYS A N 1
ATOM 758 C CA . LYS A 1 96 ? -25.676 -2.541 -16.658 1.00 87.75 96 LYS A CA 1
ATOM 759 C C . LYS A 1 96 ? -26.503 -3.654 -15.993 1.00 87.75 96 LYS A C 1
ATOM 761 O O . LYS A 1 96 ? -27.714 -3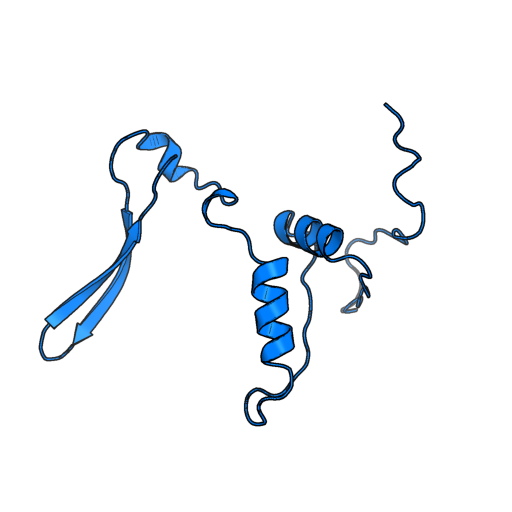.674 -16.152 1.00 87.75 96 LYS A O 1
ATOM 766 N N . ARG A 1 97 ? -25.853 -4.596 -15.296 1.00 83.12 97 ARG A N 1
ATOM 767 C CA . ARG A 1 97 ? -26.503 -5.747 -14.648 1.00 83.12 97 ARG A CA 1
ATOM 768 C C . ARG A 1 97 ? -26.628 -5.606 -13.132 1.00 83.12 97 ARG A C 1
ATOM 770 O O . ARG A 1 97 ? -27.435 -6.312 -12.539 1.00 83.12 97 ARG A O 1
ATOM 777 N N . ARG A 1 98 ? -25.825 -4.745 -12.495 1.00 79.88 98 ARG A N 1
ATOM 778 C CA . ARG A 1 98 ? -25.811 -4.572 -11.038 1.00 79.88 98 ARG A CA 1
ATOM 779 C C . ARG A 1 98 ? -25.061 -3.308 -10.623 1.00 79.88 98 ARG A C 1
ATOM 781 O O . ARG A 1 98 ? -23.979 -3.035 -11.150 1.00 79.88 98 ARG A O 1
ATOM 788 N N . ALA A 1 99 ? -25.592 -2.610 -9.627 1.00 85.50 99 ALA A N 1
ATOM 789 C CA . ALA A 1 99 ? -24.832 -1.646 -8.846 1.00 85.50 99 ALA A CA 1
ATOM 790 C C . ALA A 1 99 ? -24.093 -2.374 -7.711 1.00 85.50 99 ALA A C 1
ATOM 792 O O . ALA A 1 99 ? -24.691 -3.177 -6.993 1.00 85.50 99 ALA A O 1
ATOM 793 N N . ALA A 1 100 ? -22.797 -2.118 -7.570 1.00 90.69 100 ALA A N 1
ATOM 794 C CA . ALA A 1 100 ? -21.950 -2.675 -6.524 1.00 90.69 100 ALA A CA 1
ATOM 795 C C . ALA A 1 100 ? -21.192 -1.557 -5.806 1.00 90.69 100 ALA A C 1
ATOM 797 O O . ALA A 1 100 ? -20.927 -0.501 -6.380 1.00 90.69 100 ALA A O 1
ATOM 798 N N . ALA A 1 101 ? -20.845 -1.797 -4.548 1.00 91.25 101 ALA A N 1
ATOM 799 C CA . ALA A 1 101 ? -20.063 -0.881 -3.737 1.00 91.25 101 ALA A CA 1
ATOM 800 C C . ALA A 1 101 ? -18.802 -1.601 -3.251 1.00 91.25 101 ALA A C 1
ATOM 802 O O . ALA A 1 101 ? -18.893 -2.702 -2.710 1.00 91.25 101 ALA A O 1
ATOM 803 N N . ASP A 1 102 ? -17.645 -0.981 -3.465 1.00 93.19 102 ASP A N 1
ATOM 804 C CA . ASP A 1 102 ? -16.356 -1.450 -2.976 1.00 93.19 102 ASP A CA 1
ATOM 805 C C . ASP A 1 102 ? -16.161 -0.930 -1.550 1.00 93.19 102 ASP A C 1
ATOM 807 O O . ASP A 1 102 ? -16.250 0.277 -1.280 1.00 93.19 102 ASP A O 1
ATOM 811 N N . VAL A 1 103 ? -15.917 -1.860 -0.630 1.00 93.56 103 VAL A N 1
ATOM 812 C CA . VAL A 1 103 ? -15.873 -1.596 0.808 1.00 93.56 103 VAL A CA 1
ATOM 813 C C . VAL A 1 103 ? -14.514 -2.005 1.358 1.00 93.56 103 VAL A C 1
ATOM 815 O O . VAL A 1 103 ? -14.015 -3.089 1.063 1.00 93.56 103 VAL A O 1
ATOM 818 N N . ARG A 1 104 ? -13.917 -1.144 2.180 1.00 91.38 104 ARG A N 1
ATOM 819 C CA . ARG A 1 104 ? -12.730 -1.447 2.978 1.00 91.38 104 ARG A CA 1
ATOM 820 C C . ARG A 1 104 ? -13.151 -1.753 4.409 1.00 91.38 104 ARG A C 1
ATOM 822 O O . ARG A 1 104 ? -13.709 -0.891 5.076 1.00 91.38 104 ARG A O 1
ATOM 829 N N . THR A 1 105 ? -12.877 -2.961 4.878 1.00 90.75 105 THR A N 1
ATOM 830 C CA . THR A 1 105 ? -13.159 -3.387 6.254 1.00 90.75 105 THR A CA 1
ATOM 831 C C . THR A 1 105 ? -12.001 -3.046 7.183 1.00 90.75 105 THR A C 1
ATOM 833 O O . THR A 1 105 ? -10.836 -3.159 6.792 1.00 90.75 105 THR A O 1
ATOM 836 N N . TYR A 1 106 ? -12.323 -2.680 8.417 1.00 87.56 106 TYR A N 1
ATOM 837 C CA . TYR A 1 106 ? -11.368 -2.475 9.496 1.00 87.56 106 TYR A CA 1
ATOM 838 C C . TYR A 1 106 ? -11.617 -3.549 10.552 1.00 87.56 106 TYR A C 1
ATOM 840 O O . TYR A 1 106 ? -12.641 -3.538 11.230 1.00 87.56 106 TYR A O 1
ATOM 848 N N . LEU A 1 107 ? -10.706 -4.518 10.616 1.00 74.25 107 LEU A N 1
ATOM 849 C CA . LEU A 1 107 ? -10.672 -5.550 11.646 1.00 74.25 107 LEU A CA 1
ATOM 850 C C . LEU A 1 107 ? -9.628 -5.126 12.674 1.00 74.25 107 LEU A C 1
ATOM 852 O O . LEU A 1 107 ? -8.500 -4.806 12.299 1.00 74.25 107 LEU A O 1
ATOM 856 N N . GLN A 1 108 ? -10.028 -5.092 13.938 1.00 66.31 108 GLN A N 1
ATOM 857 C CA . GLN A 1 108 ? -9.134 -4.862 15.062 1.00 66.31 108 GLN A CA 1
ATOM 858 C C . GLN A 1 108 ? -8.814 -6.240 15.658 1.00 66.31 108 GLN A C 1
ATOM 860 O O . GLN A 1 108 ? -9.737 -6.951 16.057 1.00 66.31 108 GLN A O 1
ATOM 865 N N . GLU A 1 109 ? -7.543 -6.650 15.594 1.00 60.19 109 GLU A N 1
ATOM 866 C CA . GLU A 1 109 ? -7.043 -7.871 16.255 1.00 60.19 109 GLU A CA 1
ATOM 867 C C . GLU A 1 109 ? -6.751 -7.623 17.739 1.00 60.19 109 GLU A C 1
ATOM 869 O O . GLU A 1 109 ? -6.299 -6.501 18.073 1.00 60.19 109 GLU A O 1
#